Protein AF-A0A7L3I6K7-F1 (afdb_monomer_lite)

Foldseek 3Di:
DDDDDDDDDDPPPDPPPCPDPVVVVVVVVVVVVVVVVVDDPPDDDDQQADAPDPPPDDPVPDDDDDPVNCVVPPPVRVVVNPCVNVVHDVPWADDDPDRDDDDDDDDDDDDPDDDPPDDDD

Secondary structure (DSSP, 8-state):
-----------------TT-HHHHHHHHHHHHHHHHHS---SSSSS----------S-GGGSPPPPHHHHHHS-HHHHHHHHHHHTT--TTPPB-SSS-B--PPPP--PPPTTPPTT----

Organism: NCBI:txid254575

InterPro domains:
  IPR000467 G-patch domain [PS50174] (75-121)
  IPR000467 G-patch domain [SM00443] (73-119)
  IPR026822 Spp2/MOS2, G-patch domain [PF12656] (66-119)
  IPR045166 Pre-mRNA-splicing factor Spp2-like [PTHR15818] (20-119)

Structure (mmCIF, N/CA/C/O backbone):
data_AF-A0A7L3I6K7-F1
#
_entry.id   AF-A0A7L3I6K7-F1
#
loop_
_atom_site.group_PDB
_atom_site.id
_atom_site.type_symbol
_atom_site.label_atom_id
_atom_site.label_alt_id
_atom_site.label_comp_id
_atom_site.label_asym_id
_atom_site.label_entity_id
_atom_site.label_seq_id
_atom_site.pdbx_PDB_ins_code
_atom_site.Cartn_x
_atom_site.Cartn_y
_atom_site.Cartn_z
_atom_site.occupancy
_atom_site.B_iso_or_equiv
_atom_site.auth_seq_id
_atom_site.auth_comp_id
_atom_site.auth_asym_id
_atom_site.auth_atom_id
_atom_site.pdbx_PDB_model_num
ATOM 1 N N . ALA A 1 1 ? -55.276 36.237 34.362 1.00 39.41 1 ALA A N 1
ATOM 2 C CA . ALA A 1 1 ? -55.524 36.645 32.970 1.00 39.41 1 ALA A CA 1
ATOM 3 C C . ALA A 1 1 ? -54.330 36.132 32.180 1.00 39.41 1 ALA A C 1
ATOM 5 O O . ALA A 1 1 ? -53.293 36.775 32.188 1.00 39.41 1 ALA A O 1
ATOM 6 N N . GLU A 1 2 ? -54.277 34.849 31.824 1.00 42.06 2 GLU A N 1
ATOM 7 C CA . GLU A 1 2 ? -55.183 34.179 30.872 1.00 42.06 2 GLU A CA 1
ATOM 8 C C . GLU A 1 2 ? -55.269 34.990 29.578 1.00 42.06 2 GLU A C 1
ATOM 10 O O . GLU A 1 2 ? -55.954 36.006 29.555 1.00 42.06 2 GLU A O 1
ATOM 15 N N . ASP A 1 3 ? -54.490 34.586 28.572 1.00 43.78 3 ASP A N 1
ATOM 16 C CA . ASP A 1 3 ? -55.042 34.256 27.256 1.00 43.78 3 ASP A CA 1
ATOM 17 C C . ASP A 1 3 ? -54.025 33.411 26.465 1.00 43.78 3 ASP A C 1
ATOM 19 O O . ASP A 1 3 ? -52.978 33.880 26.019 1.00 43.78 3 ASP A O 1
ATOM 23 N N . THR A 1 4 ? -54.318 32.120 26.363 1.00 51.06 4 THR A N 1
ATOM 24 C CA . THR A 1 4 ? -53.888 31.272 25.249 1.00 51.06 4 THR A CA 1
ATOM 25 C C . THR A 1 4 ? -55.047 31.214 24.265 1.00 51.06 4 THR A C 1
ATOM 27 O O . THR A 1 4 ? -56.173 31.002 24.719 1.00 51.06 4 THR A O 1
ATOM 30 N N . PRO A 1 5 ? -54.772 31.127 22.957 1.00 51.91 5 PRO A N 1
ATOM 31 C CA . PRO A 1 5 ? -55.570 30.243 22.130 1.00 51.91 5 PRO A CA 1
ATOM 32 C C . PRO A 1 5 ? -54.702 29.191 21.446 1.00 51.91 5 PRO A C 1
ATOM 34 O O . PRO A 1 5 ? -53.818 29.455 20.636 1.00 51.91 5 PRO A O 1
ATOM 37 N N . SER A 1 6 ? -55.028 27.966 21.833 1.00 46.03 6 SER A N 1
ATOM 38 C CA . SER A 1 6 ? -54.766 26.702 21.168 1.00 46.03 6 SER A CA 1
ATOM 39 C C . SER A 1 6 ? -55.143 26.732 19.680 1.00 46.03 6 SER A C 1
ATOM 41 O O . SER A 1 6 ? -56.252 27.136 19.333 1.00 46.03 6 SER A O 1
ATOM 43 N N . THR A 1 7 ? -54.255 26.245 18.814 1.00 42.16 7 TH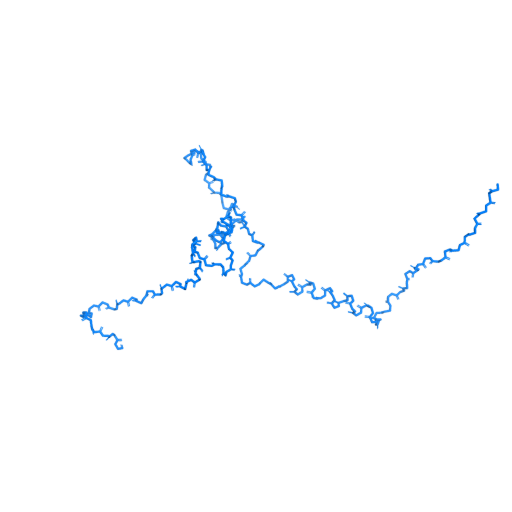R A N 1
ATOM 44 C CA . THR A 1 7 ? -54.594 25.485 17.597 1.00 42.16 7 THR A CA 1
ATOM 45 C C . THR A 1 7 ? -53.307 24.863 17.079 1.00 42.16 7 THR A C 1
ATOM 47 O O . THR A 1 7 ? -52.497 25.481 16.395 1.00 42.16 7 THR A O 1
ATOM 50 N N . ASP A 1 8 ? -53.111 23.622 17.494 1.00 48.00 8 ASP A N 1
ATOM 51 C CA . ASP A 1 8 ? -52.303 22.652 16.774 1.00 48.00 8 ASP A CA 1
ATOM 52 C C . ASP A 1 8 ? -53.038 22.326 15.451 1.00 48.00 8 ASP A C 1
ATOM 54 O O . ASP A 1 8 ? -54.274 22.358 15.404 1.00 48.00 8 ASP A O 1
ATOM 58 N N . PRO A 1 9 ? -52.315 21.993 14.375 1.00 51.12 9 PRO A N 1
ATOM 59 C CA . PRO A 1 9 ? -52.232 20.562 14.160 1.00 51.12 9 PRO A CA 1
ATOM 60 C C . PRO A 1 9 ? -50.810 20.108 13.856 1.00 51.12 9 PRO A C 1
ATOM 62 O O . PRO A 1 9 ? -50.146 20.557 12.921 1.00 51.12 9 PRO A O 1
ATOM 65 N N . ALA A 1 10 ? -50.405 19.131 14.647 1.00 39.12 10 ALA A N 1
ATOM 66 C CA . ALA A 1 10 ? -49.511 18.051 14.353 1.00 39.12 10 ALA A CA 1
ATOM 67 C C . ALA A 1 10 ? -49.492 17.747 12.853 1.00 39.12 10 ALA A C 1
ATOM 69 O O . ALA A 1 10 ? -50.559 17.602 12.241 1.00 39.12 10 ALA A O 1
ATOM 70 N N . PRO A 1 11 ? -48.317 17.495 12.257 1.00 46.03 11 PRO A N 1
ATOM 71 C CA . PRO A 1 11 ? -48.285 16.590 11.133 1.00 46.03 11 PRO A CA 1
ATOM 72 C C . PRO A 1 11 ? -48.606 15.209 11.710 1.00 46.03 11 PRO A C 1
ATOM 74 O O . PRO A 1 11 ? -47.728 14.447 12.113 1.00 46.03 11 PRO A O 1
ATOM 77 N N . ALA A 1 12 ? -49.904 14.927 11.831 1.00 35.84 12 ALA A N 1
ATOM 78 C CA . ALA A 1 12 ? -50.411 13.582 11.968 1.00 35.84 12 ALA A CA 1
ATOM 79 C C . ALA A 1 12 ? -49.698 12.742 10.910 1.00 35.84 12 ALA A C 1
ATOM 81 O O . ALA A 1 12 ? -49.679 13.115 9.735 1.00 35.84 12 ALA A O 1
ATOM 82 N N . GLY A 1 13 ? -49.072 11.652 11.355 1.00 46.19 13 GLY A N 1
ATOM 83 C CA . GLY A 1 13 ? -48.527 10.639 10.473 1.00 46.19 13 GLY A CA 1
ATOM 84 C C . GLY A 1 13 ? -49.618 10.217 9.504 1.00 46.19 13 GLY A C 1
ATOM 85 O O . GLY A 1 13 ? -50.525 9.467 9.864 1.00 46.19 13 GLY A O 1
ATOM 86 N N . ALA A 1 14 ? -49.551 10.749 8.287 1.00 45.66 14 ALA A N 1
ATOM 87 C CA . ALA A 1 14 ? -50.293 10.203 7.179 1.00 45.66 14 ALA A CA 1
ATOM 88 C C . ALA A 1 14 ? -49.808 8.756 7.016 1.00 45.66 14 ALA A C 1
ATOM 90 O O . ALA A 1 14 ? -48.598 8.511 7.127 1.00 45.66 14 ALA A O 1
ATOM 91 N N . PRO A 1 15 ? -50.711 7.783 6.802 1.00 48.44 15 PRO A N 1
ATOM 92 C CA . PRO A 1 15 ? -50.278 6.468 6.371 1.00 48.44 15 PRO A CA 1
ATOM 93 C C . PRO A 1 15 ? -49.443 6.706 5.118 1.00 48.44 15 PRO A C 1
ATOM 95 O O . PRO A 1 15 ? -49.918 7.332 4.175 1.00 48.44 15 PRO A O 1
ATOM 98 N N . ALA A 1 16 ? -48.172 6.312 5.158 1.00 52.25 16 ALA A N 1
ATOM 99 C CA . ALA A 1 16 ? -47.329 6.337 3.983 1.00 52.25 16 ALA A CA 1
ATOM 100 C C . ALA A 1 16 ? -48.032 5.474 2.934 1.00 52.25 16 ALA A C 1
ATOM 102 O O . ALA A 1 16 ? -47.985 4.245 3.009 1.00 52.25 16 ALA A O 1
ATOM 103 N N . ASP A 1 17 ? -48.757 6.116 2.018 1.00 58.28 17 ASP A N 1
ATOM 104 C CA . ASP A 1 17 ? -49.297 5.447 0.855 1.00 58.28 17 ASP A CA 1
ATOM 105 C C . ASP A 1 17 ? -48.093 4.777 0.189 1.00 58.28 17 ASP A C 1
ATOM 107 O O . ASP A 1 17 ? -47.124 5.467 -0.154 1.00 58.28 17 ASP A O 1
ATOM 111 N N . PRO A 1 18 ? -48.093 3.443 0.021 1.00 59.12 18 PRO A N 1
ATOM 112 C CA . PRO A 1 18 ? -46.918 2.683 -0.412 1.00 59.12 18 PRO A CA 1
ATOM 113 C C . PRO A 1 18 ? -46.484 3.003 -1.855 1.00 59.12 18 PRO A C 1
ATOM 115 O O . PRO A 1 18 ? -45.607 2.339 -2.399 1.00 59.12 18 PRO A O 1
ATOM 118 N N . CYS A 1 19 ? -47.105 4.010 -2.475 1.00 57.34 19 CYS A N 1
ATOM 119 C CA . CYS A 1 19 ? -46.890 4.467 -3.836 1.00 57.34 19 CYS A CA 1
ATOM 120 C C . CYS A 1 19 ? -46.679 5.998 -3.943 1.00 57.34 19 CYS A C 1
ATOM 122 O O . CYS A 1 19 ? -46.752 6.530 -5.050 1.00 57.34 19 CYS A O 1
ATOM 124 N N . SER A 1 20 ? -46.456 6.723 -2.833 1.00 81.19 20 SER A N 1
ATOM 125 C CA . SER A 1 20 ? -46.172 8.170 -2.882 1.00 81.19 20 SER A CA 1
ATOM 126 C C . SER A 1 20 ? -44.763 8.453 -3.408 1.00 81.19 20 SER A C 1
ATOM 128 O O . SER A 1 20 ? -43.821 7.712 -3.118 1.00 81.19 20 SER A O 1
ATOM 130 N N . VAL A 1 21 ? -44.604 9.550 -4.153 1.00 85.25 21 VAL A N 1
ATOM 131 C CA . VAL A 1 21 ? -43.323 9.960 -4.763 1.00 85.25 21 VAL A CA 1
ATOM 132 C C . VAL A 1 21 ? -42.233 10.116 -3.699 1.00 85.25 21 VAL A C 1
ATOM 134 O O . VAL A 1 21 ? -41.094 9.712 -3.901 1.00 85.25 21 VAL A O 1
ATOM 137 N N . GLU A 1 22 ? -42.589 10.614 -2.522 1.00 84.62 22 GLU A N 1
ATOM 138 C CA . GLU A 1 22 ? -41.692 10.785 -1.382 1.00 84.62 22 GLU A CA 1
ATOM 139 C C . GLU A 1 22 ? -41.212 9.434 -0.834 1.00 84.62 22 GLU A C 1
ATOM 141 O O . GLU A 1 22 ? -40.036 9.282 -0.512 1.00 84.62 22 GLU A O 1
ATOM 146 N N . ALA A 1 23 ? -42.086 8.423 -0.786 1.00 86.19 23 ALA A N 1
ATOM 147 C CA . ALA A 1 23 ? -41.718 7.071 -0.364 1.00 86.19 23 ALA A CA 1
ATOM 148 C C . ALA A 1 23 ? -40.771 6.398 -1.371 1.00 86.19 23 ALA A C 1
ATOM 150 O O . ALA A 1 23 ? -39.897 5.626 -0.971 1.00 86.19 23 ALA A O 1
ATOM 151 N N . GLN A 1 24 ? -40.912 6.718 -2.661 1.00 87.44 24 GLN A N 1
ATOM 152 C CA . GLN A 1 24 ? -39.988 6.288 -3.710 1.00 87.44 24 GLN A CA 1
ATOM 153 C C . GLN A 1 24 ? -38.606 6.934 -3.529 1.00 87.44 24 GLN A C 1
ATOM 155 O O . GLN A 1 24 ? -37.599 6.231 -3.572 1.00 87.44 24 GLN A O 1
ATOM 160 N N . VAL A 1 25 ? -38.552 8.245 -3.258 1.00 90.62 25 VAL A N 1
ATOM 161 C CA . VAL A 1 25 ? -37.295 8.978 -3.011 1.00 90.62 25 VAL A CA 1
ATOM 162 C C . VAL A 1 25 ? -36.566 8.422 -1.789 1.00 90.62 25 VAL A C 1
ATOM 164 O O . VAL A 1 25 ? -35.365 8.179 -1.843 1.00 90.62 25 VAL A O 1
ATOM 167 N N . VAL A 1 26 ? -37.285 8.164 -0.692 1.00 93.06 26 VAL A N 1
ATOM 168 C CA . VAL A 1 26 ? -36.695 7.604 0.536 1.00 93.06 26 VAL A CA 1
ATOM 169 C C . VAL A 1 26 ? -36.113 6.208 0.296 1.00 93.06 26 VAL A C 1
ATOM 171 O O . VAL A 1 26 ? -35.033 5.896 0.800 1.00 93.06 26 VAL A O 1
ATOM 174 N N . GLN A 1 27 ? -36.802 5.367 -0.478 1.00 90.12 27 GLN A N 1
ATOM 175 C CA . GLN A 1 27 ? -36.305 4.036 -0.829 1.00 90.12 27 GLN A CA 1
ATOM 176 C C . GLN A 1 27 ? -35.071 4.092 -1.730 1.00 90.12 27 GLN A C 1
ATOM 178 O O . GLN A 1 27 ? -34.140 3.316 -1.512 1.00 90.12 27 GLN A O 1
ATOM 183 N N . GLU A 1 28 ? -35.041 5.003 -2.703 1.00 92.19 28 GLU A N 1
ATOM 184 C CA . GLU A 1 28 ? -33.894 5.172 -3.597 1.00 92.19 28 GLU A CA 1
ATOM 185 C C . GLU A 1 28 ? -32.658 5.647 -2.827 1.00 92.19 28 GLU A C 1
ATOM 187 O O . GLU A 1 28 ? -31.610 5.012 -2.909 1.00 92.19 28 GLU A O 1
ATOM 192 N N . LEU A 1 29 ? -32.812 6.649 -1.953 1.00 92.38 29 LEU A N 1
ATOM 193 C CA . LEU A 1 29 ? -31.725 7.142 -1.101 1.00 92.38 29 LEU A CA 1
ATOM 194 C C . LEU A 1 29 ? -31.161 6.040 -0.183 1.00 92.38 29 LEU A C 1
ATOM 196 O O . LEU A 1 29 ? -29.952 5.939 0.023 1.00 92.38 29 LEU A O 1
ATOM 200 N N . LEU A 1 30 ? -32.033 5.190 0.376 1.00 93.88 30 LEU A N 1
ATOM 201 C CA . LEU A 1 30 ? -31.623 4.061 1.219 1.00 93.88 30 LEU A CA 1
ATOM 202 C C . LEU A 1 30 ? -30.900 2.976 0.407 1.00 93.88 30 LEU A C 1
ATOM 204 O O . LEU A 1 30 ? -29.967 2.342 0.906 1.00 93.88 30 LEU A O 1
ATOM 208 N N . GLN A 1 31 ? -31.329 2.754 -0.834 1.00 90.12 31 GLN A N 1
ATOM 209 C CA . GLN A 1 31 ? -30.691 1.822 -1.755 1.00 90.12 31 GLN A CA 1
ATOM 210 C C . GLN A 1 31 ? -29.316 2.337 -2.205 1.00 90.12 31 GLN A C 1
ATOM 212 O O . GLN A 1 31 ? -28.357 1.569 -2.166 1.00 90.12 31 GLN A O 1
ATOM 217 N N . GLU A 1 32 ? -29.183 3.623 -2.530 1.00 88.50 32 GLU A N 1
ATOM 218 C CA . GLU A 1 32 ? -27.910 4.270 -2.875 1.00 88.50 32 GLU A CA 1
ATOM 219 C C . GLU A 1 32 ? -26.921 4.249 -1.697 1.00 88.50 32 GLU A C 1
ATOM 221 O O . GLU A 1 32 ? -25.737 3.948 -1.872 1.00 88.50 32 GLU A O 1
ATOM 226 N N . ALA A 1 33 ? -27.403 4.477 -0.469 1.00 88.62 33 ALA A N 1
ATOM 227 C CA . ALA A 1 33 ? -26.587 4.379 0.739 1.00 88.62 33 ALA A CA 1
ATOM 228 C C . ALA A 1 33 ? -26.057 2.953 0.971 1.00 88.62 33 ALA A C 1
ATOM 230 O O . ALA A 1 33 ? -24.886 2.782 1.316 1.00 88.62 33 ALA A O 1
ATOM 231 N N . ARG A 1 34 ? -26.890 1.923 0.743 1.00 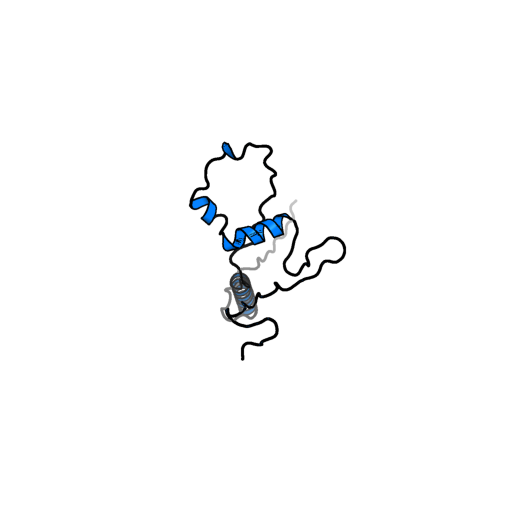83.56 34 ARG A N 1
ATOM 232 C CA . ARG A 1 34 ? -26.455 0.516 0.790 1.00 83.56 34 ARG A CA 1
ATOM 233 C C . ARG A 1 34 ? -25.423 0.218 -0.292 1.00 83.56 34 ARG A C 1
ATOM 235 O O . ARG A 1 34 ? -24.358 -0.285 0.035 1.00 83.56 34 ARG A O 1
ATOM 242 N N . GLN A 1 35 ? -25.668 0.622 -1.535 1.00 82.94 35 GLN A N 1
ATOM 243 C CA . GLN A 1 35 ? -24.721 0.412 -2.636 1.00 82.94 35 GLN A CA 1
ATOM 244 C C . GLN A 1 35 ? -23.381 1.123 -2.406 1.00 82.94 35 GLN A C 1
ATOM 246 O O . GLN A 1 35 ? -22.331 0.567 -2.723 1.00 82.94 35 GLN A O 1
ATOM 251 N N . SER A 1 36 ? -23.394 2.316 -1.806 1.00 72.06 36 SER A N 1
ATOM 252 C CA . SER A 1 36 ? -22.178 3.037 -1.403 1.00 72.06 36 SER A CA 1
ATOM 253 C C . SER A 1 36 ? -21.430 2.340 -0.262 1.00 72.06 36 SER A C 1
ATOM 255 O O . SER A 1 36 ? -20.204 2.399 -0.203 1.00 72.06 36 SER A O 1
ATOM 257 N N . GLN A 1 37 ? -22.143 1.646 0.629 1.00 65.12 37 GLN A N 1
ATOM 258 C CA . GLN A 1 37 ? -21.549 0.808 1.676 1.00 65.12 37 GLN A CA 1
ATOM 259 C C . GLN A 1 37 ? -20.969 -0.504 1.108 1.00 65.12 37 GLN A C 1
ATOM 261 O O . GLN A 1 37 ? -19.996 -1.036 1.640 1.00 65.12 37 GLN A O 1
ATOM 266 N N . GLU A 1 38 ? -21.548 -1.006 0.016 1.00 58.91 38 GLU A N 1
ATOM 267 C CA . GLU A 1 38 ? -21.218 -2.273 -0.651 1.00 58.91 38 GLU A CA 1
ATOM 268 C C . GLU A 1 38 ? -20.155 -2.144 -1.750 1.00 58.91 38 GLU A C 1
ATOM 270 O O . GLU A 1 38 ? -19.823 -3.140 -2.392 1.00 58.91 38 GLU A O 1
ATOM 275 N N . GLN A 1 39 ? -19.595 -0.951 -1.968 1.00 41.12 39 GLN A N 1
ATOM 276 C CA . GLN A 1 39 ? -18.561 -0.715 -2.973 1.00 41.12 39 GLN A CA 1
ATOM 277 C C . GLN A 1 39 ? -17.169 -0.588 -2.325 1.00 41.12 39 GLN A C 1
ATOM 279 O O . GLN A 1 39 ? -16.632 0.515 -2.209 1.00 41.12 39 GLN A O 1
ATOM 284 N N . PRO A 1 40 ? -16.518 -1.696 -1.912 1.00 46.12 40 PRO A N 1
ATOM 285 C CA . PRO A 1 40 ? -15.103 -1.670 -1.614 1.00 46.12 40 PRO A CA 1
ATOM 286 C C . PRO A 1 40 ? -14.370 -1.673 -2.954 1.00 46.12 40 PRO A C 1
ATOM 288 O O . PRO A 1 40 ? -14.174 -2.712 -3.588 1.00 46.12 40 PRO A O 1
ATOM 291 N N . GLN A 1 41 ? -13.954 -0.496 -3.409 1.00 43.56 41 GLN A N 1
ATOM 292 C CA . GLN A 1 41 ? -12.883 -0.440 -4.391 1.00 43.56 41 GLN A CA 1
ATOM 293 C C . GLN A 1 41 ? -11.652 -1.121 -3.777 1.00 43.56 41 GLN A C 1
ATOM 295 O O . GLN A 1 41 ? -11.087 -0.619 -2.815 1.00 43.56 41 GLN A O 1
ATOM 300 N N . GLY A 1 42 ? -11.311 -2.304 -4.298 1.00 46.59 42 GLY A N 1
ATOM 301 C CA . GLY A 1 42 ? -10.058 -3.042 -4.109 1.00 46.59 42 GLY A CA 1
ATOM 302 C C . GLY A 1 42 ? -9.301 -2.823 -2.793 1.00 46.59 42 GLY A C 1
ATOM 303 O O . GLY A 1 42 ? -8.415 -1.978 -2.728 1.00 46.59 42 GLY A O 1
ATOM 304 N N . GLY A 1 43 ? -9.562 -3.674 -1.797 1.00 43.91 43 GLY A N 1
ATOM 305 C CA . GLY A 1 43 ? -8.762 -3.757 -0.569 1.00 43.91 43 GLY A CA 1
ATOM 306 C C . GLY A 1 43 ? -9.595 -3.533 0.687 1.00 43.91 43 GLY A C 1
ATOM 307 O O . GLY A 1 43 ? -9.825 -2.410 1.104 1.00 43.91 43 GLY A O 1
ATOM 308 N N . SER A 1 44 ? -10.047 -4.648 1.257 1.00 51.44 44 SER A N 1
ATOM 309 C CA . SER A 1 44 ? -10.779 -4.806 2.517 1.00 51.44 44 SER A CA 1
ATOM 310 C C . SER A 1 44 ? -10.444 -3.793 3.628 1.00 51.44 44 SER A C 1
ATOM 312 O O . SER A 1 44 ? -9.334 -3.798 4.155 1.00 51.44 44 SER A O 1
ATOM 314 N N . GLY A 1 45 ? -11.473 -3.071 4.083 1.00 55.38 45 GLY A N 1
ATOM 315 C CA . GLY A 1 45 ? -11.525 -2.395 5.383 1.00 55.38 45 GLY A CA 1
ATOM 316 C C . GLY A 1 45 ? -11.307 -0.875 5.347 1.00 55.38 45 GLY A C 1
ATOM 317 O O . GLY A 1 45 ? -10.702 -0.355 4.412 1.00 55.38 45 GLY A O 1
ATOM 318 N N . PRO A 1 46 ? -11.808 -0.134 6.357 1.00 60.62 46 PRO A N 1
ATOM 319 C CA . PRO A 1 46 ? -11.440 1.269 6.546 1.00 60.62 46 PRO A CA 1
ATOM 320 C C . PRO A 1 46 ? -9.909 1.400 6.630 1.00 60.62 46 PRO A C 1
ATOM 322 O O . PRO A 1 46 ? -9.259 0.468 7.106 1.00 60.62 46 PRO A O 1
ATOM 325 N N . PRO A 1 47 ? -9.316 2.526 6.189 1.00 64.25 47 PRO A N 1
ATOM 326 C CA . PRO A 1 47 ? -7.867 2.682 6.142 1.00 64.25 47 PRO A CA 1
ATOM 327 C C . PRO A 1 47 ? -7.269 2.563 7.549 1.00 64.25 47 PRO A C 1
ATOM 329 O O . PRO A 1 47 ? -7.324 3.497 8.351 1.00 64.25 47 PRO A O 1
ATOM 332 N N . ILE A 1 48 ? -6.708 1.393 7.858 1.00 73.38 48 ILE A N 1
ATOM 333 C CA . ILE A 1 48 ? -6.028 1.133 9.126 1.00 73.38 48 ILE A CA 1
ATOM 334 C C . ILE A 1 48 ? -4.763 1.986 9.117 1.00 73.38 48 ILE A C 1
ATOM 336 O O . ILE A 1 48 ? -3.887 1.776 8.291 1.00 73.38 48 ILE A O 1
ATOM 340 N N . SER A 1 49 ? -4.659 2.968 10.003 1.00 76.19 49 SER A N 1
ATOM 341 C CA . SER A 1 49 ? -3.456 3.796 10.123 1.00 76.19 49 SER A CA 1
ATOM 342 C C . SER A 1 49 ? -2.688 3.350 11.359 1.00 76.19 49 SER A C 1
ATOM 344 O O . SER A 1 49 ? -3.174 3.542 12.474 1.00 76.19 49 SER A O 1
ATOM 346 N N . LEU A 1 50 ? -1.514 2.734 11.181 1.00 79.31 50 LEU A N 1
ATOM 347 C CA . LEU A 1 50 ? -0.673 2.375 12.324 1.00 79.31 50 LEU A CA 1
ATOM 348 C C . LEU A 1 50 ? 0.159 3.593 12.750 1.00 79.31 50 LEU A C 1
ATOM 350 O O . LEU A 1 50 ? 0.895 4.141 11.926 1.00 79.31 50 LEU A O 1
ATOM 354 N N . PRO A 1 51 ? 0.075 4.029 14.020 1.00 71.50 51 PRO A N 1
ATOM 355 C CA . PRO A 1 51 ? 0.931 5.093 14.521 1.00 71.50 51 PRO A CA 1
ATOM 356 C C . PRO A 1 51 ? 2.386 4.613 14.569 1.00 71.50 51 PRO A C 1
ATOM 358 O O . PRO A 1 51 ? 2.675 3.546 15.111 1.00 71.50 51 PRO A O 1
ATOM 361 N N . LEU A 1 52 ? 3.311 5.421 14.042 1.00 70.12 52 LEU A N 1
ATOM 362 C CA . LEU A 1 52 ? 4.747 5.159 14.136 1.00 70.12 52 LEU A CA 1
ATOM 363 C C . LEU A 1 52 ? 5.227 5.485 15.557 1.00 70.12 52 LEU A C 1
ATOM 365 O O . LEU A 1 52 ? 5.771 6.554 15.825 1.00 70.12 52 LEU A O 1
ATOM 369 N N . GLN A 1 53 ? 4.966 4.581 16.495 1.00 69.81 53 GLN A N 1
ATOM 370 C CA . GLN A 1 53 ? 5.582 4.643 17.813 1.00 69.81 53 GLN A CA 1
ATOM 371 C C . GLN A 1 53 ? 7.021 4.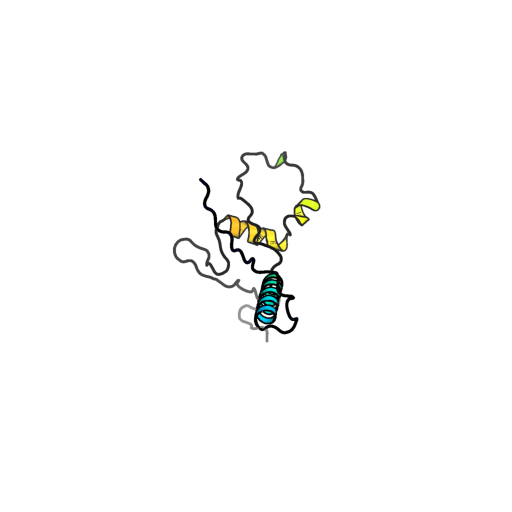158 17.648 1.00 69.81 53 GLN A C 1
ATOM 373 O O . GLN A 1 53 ? 7.236 2.981 17.376 1.00 69.81 53 GLN A O 1
ATOM 378 N N . LEU A 1 54 ? 8.004 5.056 17.754 1.00 62.81 54 LEU A N 1
ATOM 379 C CA . LEU A 1 54 ? 9.392 4.637 17.945 1.00 62.81 54 LEU A CA 1
ATOM 380 C C . LEU A 1 54 ? 9.473 4.023 19.347 1.00 62.81 54 LEU A C 1
ATOM 382 O O . LEU A 1 54 ? 9.252 4.750 20.320 1.00 62.81 54 LEU A O 1
ATOM 386 N N . PRO A 1 55 ? 9.742 2.716 19.492 1.00 60.47 55 PRO A N 1
ATOM 387 C CA . PRO A 1 55 ? 9.934 2.166 20.813 1.00 60.47 55 PRO A CA 1
ATOM 388 C C . PRO A 1 55 ? 11.307 2.624 21.320 1.00 60.47 55 PRO A C 1
ATOM 390 O O . PRO A 1 55 ? 12.338 2.155 20.854 1.00 60.47 55 PRO A O 1
ATOM 393 N N . ASP A 1 56 ? 11.318 3.490 22.334 1.00 66.31 56 ASP A N 1
ATOM 394 C CA . ASP A 1 56 ? 12.449 3.628 23.276 1.00 66.31 56 ASP A CA 1
ATOM 395 C C . ASP A 1 56 ? 12.604 2.365 24.160 1.00 66.31 56 ASP A C 1
ATOM 397 O O . ASP A 1 56 ? 13.449 2.294 25.050 1.00 66.31 56 ASP A O 1
ATOM 401 N N . LYS A 1 57 ? 11.744 1.360 23.948 1.00 61.47 57 LYS A N 1
ATOM 402 C CA . LYS A 1 57 ? 11.622 0.145 24.749 1.00 61.47 57 LYS A CA 1
ATOM 403 C C . LYS A 1 57 ? 12.314 -1.023 24.048 1.00 61.47 57 LYS A C 1
ATOM 405 O O . LYS A 1 57 ? 12.097 -1.261 22.862 1.00 61.47 57 LYS A O 1
ATOM 410 N N . ASP A 1 58 ? 13.107 -1.766 24.814 1.00 66.81 58 ASP A N 1
ATOM 411 C CA . ASP A 1 58 ? 13.812 -2.972 24.382 1.00 66.81 58 ASP A CA 1
ATOM 412 C C . ASP A 1 58 ? 12.846 -3.991 23.748 1.00 66.81 58 ASP A C 1
ATOM 414 O O . ASP A 1 58 ? 12.063 -4.644 24.442 1.00 66.81 58 ASP A O 1
ATOM 418 N N . VAL A 1 59 ? 12.921 -4.152 22.421 1.00 68.94 59 VAL A N 1
ATOM 419 C CA . VAL A 1 59 ? 12.111 -5.111 21.639 1.00 68.94 59 VAL A CA 1
ATOM 420 C C . VAL A 1 59 ? 12.266 -6.543 22.163 1.00 68.94 59 VAL A C 1
ATOM 422 O O . VAL A 1 59 ? 11.353 -7.353 22.037 1.00 68.94 59 VAL A O 1
ATOM 425 N N . ALA A 1 60 ? 13.393 -6.853 22.808 1.00 71.19 60 ALA A N 1
ATOM 426 C CA . ALA A 1 60 ? 13.667 -8.164 23.386 1.00 71.19 60 ALA A CA 1
ATOM 427 C C . ALA A 1 60 ? 12.762 -8.534 24.579 1.00 71.19 60 ALA A C 1
ATOM 429 O O . ALA A 1 60 ? 12.674 -9.712 24.918 1.00 71.19 60 ALA A O 1
ATOM 430 N N . THR A 1 61 ? 12.108 -7.558 25.222 1.00 74.19 61 THR A N 1
ATOM 431 C CA . THR A 1 61 ? 11.231 -7.798 26.388 1.00 74.19 61 THR A CA 1
ATOM 432 C C . THR A 1 61 ? 9.748 -7.856 26.004 1.00 74.19 61 THR A C 1
ATOM 434 O O . THR A 1 61 ? 8.908 -8.222 26.826 1.00 74.19 61 THR A O 1
ATOM 437 N N . GLU A 1 62 ? 9.399 -7.498 24.767 1.00 74.75 62 GLU A N 1
ATOM 438 C CA . GLU A 1 62 ? 8.003 -7.448 24.335 1.00 74.75 62 GLU A CA 1
ATOM 439 C C . GLU A 1 62 ? 7.438 -8.869 24.106 1.00 74.75 62 GLU A C 1
ATOM 441 O O . GLU A 1 62 ? 8.146 -9.760 23.621 1.00 74.75 62 GLU A O 1
ATOM 446 N N . PRO A 1 63 ? 6.159 -9.109 24.453 1.00 80.25 63 PRO A N 1
ATOM 447 C CA . PRO A 1 63 ? 5.485 -10.368 24.160 1.00 80.25 63 PRO A CA 1
ATOM 448 C C . PRO A 1 63 ? 5.484 -10.663 22.657 1.00 80.25 63 PRO A C 1
ATOM 450 O O . PRO A 1 63 ? 5.304 -9.761 21.839 1.00 80.25 63 PRO A O 1
ATOM 453 N N . LEU A 1 64 ? 5.639 -11.939 22.287 1.00 82.62 64 LEU A N 1
ATOM 454 C CA . LEU A 1 64 ? 5.485 -12.335 20.890 1.00 82.62 64 LEU A CA 1
ATOM 455 C C . LEU A 1 64 ? 4.046 -12.057 20.415 1.00 82.62 64 LEU A C 1
ATOM 457 O O . LEU A 1 64 ? 3.108 -12.293 21.182 1.00 82.62 64 LEU A O 1
ATOM 461 N N . PRO A 1 65 ? 3.864 -11.633 19.151 1.00 84.00 65 PRO A N 1
ATOM 462 C CA . PRO A 1 65 ? 2.542 -11.443 18.569 1.00 84.00 65 PRO A CA 1
ATOM 463 C C . PRO A 1 65 ? 1.702 -12.720 18.636 1.00 84.00 65 PRO A C 1
ATOM 465 O O . PRO A 1 65 ? 2.179 -13.818 18.329 1.00 84.00 65 PRO A O 1
ATOM 468 N N . THR A 1 66 ? 0.438 -12.569 19.009 1.00 89.31 66 THR A N 1
ATOM 469 C CA . THR A 1 66 ? -0.561 -13.637 19.024 1.00 89.31 66 THR A CA 1
ATOM 470 C C . THR A 1 66 ? -1.281 -13.732 17.673 1.00 89.31 66 THR A C 1
ATOM 472 O O . THR A 1 66 ? -1.294 -12.769 16.906 1.00 89.31 66 THR A O 1
ATOM 475 N N . PRO A 1 67 ? -1.915 -14.872 17.343 1.00 86.12 67 PRO A N 1
ATOM 476 C CA . PRO A 1 67 ? -2.722 -15.003 16.127 1.00 86.12 67 PRO A CA 1
ATOM 477 C C . PRO A 1 67 ? -3.808 -13.924 15.995 1.00 86.12 67 PRO A C 1
ATOM 479 O O . PRO A 1 67 ? -4.067 -13.446 14.895 1.00 86.12 67 PRO A O 1
ATOM 482 N N . GLN A 1 68 ? -4.393 -13.505 17.117 1.00 86.69 68 GLN A N 1
ATOM 483 C CA . GLN A 1 68 ? -5.425 -12.473 17.190 1.00 86.69 68 GLN A CA 1
ATOM 484 C C . GLN A 1 68 ? -4.900 -11.089 16.778 1.00 86.69 68 GLN A C 1
ATOM 486 O O . GLN A 1 68 ? -5.638 -10.304 16.186 1.00 86.69 68 GLN A O 1
ATOM 491 N N . ASP A 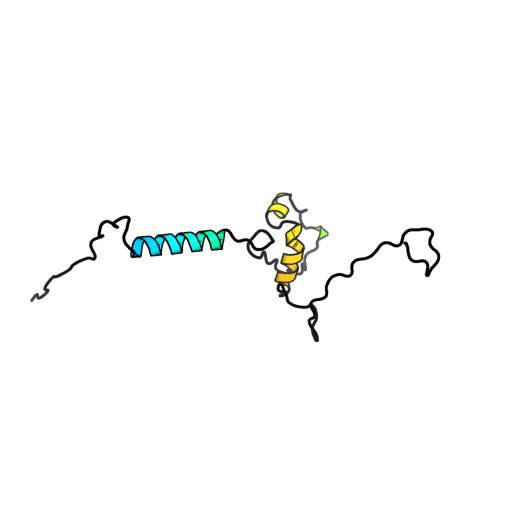1 69 ? -3.618 -10.798 17.007 1.00 85.81 69 ASP A N 1
ATOM 492 C CA . ASP A 1 69 ? -3.015 -9.522 16.600 1.00 85.81 69 ASP A CA 1
ATOM 493 C C . ASP A 1 69 ? -2.960 -9.382 15.068 1.00 85.81 69 ASP A C 1
ATOM 495 O O . ASP A 1 69 ? -3.107 -8.287 14.521 1.00 85.81 69 ASP A O 1
ATOM 499 N N . TYR A 1 70 ? -2.836 -10.506 14.355 1.00 86.56 70 TYR A N 1
ATOM 500 C CA . TYR A 1 70 ? -2.902 -10.548 12.893 1.00 86.56 70 TYR A CA 1
ATOM 501 C C . TYR A 1 70 ? -4.333 -10.461 12.345 1.00 86.56 70 TYR A C 1
ATOM 503 O O . TYR A 1 70 ? -4.511 -10.110 11.177 1.00 86.56 70 TYR A O 1
ATOM 511 N N . GLU A 1 71 ? -5.352 -10.756 13.159 1.00 86.00 71 GLU A N 1
ATOM 512 C CA . GLU A 1 71 ? -6.754 -10.514 12.789 1.00 86.00 71 GLU A CA 1
ATOM 513 C C . GLU A 1 71 ? -7.068 -9.015 12.809 1.00 86.00 71 GLU A C 1
ATOM 515 O O . GLU A 1 71 ? -7.759 -8.514 11.922 1.00 86.00 71 GLU A O 1
ATOM 520 N N . ALA A 1 72 ? -6.511 -8.286 13.781 1.00 84.69 72 ALA A N 1
ATOM 521 C CA . ALA A 1 72 ? -6.658 -6.837 13.874 1.00 84.69 72 ALA A CA 1
ATOM 522 C C . ALA A 1 72 ? -5.943 -6.102 12.727 1.00 84.69 72 ALA A C 1
ATOM 524 O O . ALA A 1 72 ? -6.480 -5.130 12.191 1.00 84.69 72 ALA A O 1
ATOM 525 N N . VAL A 1 73 ? -4.750 -6.563 12.326 1.00 85.38 73 VAL A N 1
ATOM 526 C CA . VAL A 1 73 ? -4.011 -6.007 11.182 1.00 85.38 73 VAL A CA 1
ATOM 527 C C . VAL A 1 73 ? -3.584 -7.122 10.222 1.00 85.38 73 VAL A C 1
ATOM 529 O O . VAL A 1 73 ? -2.517 -7.721 10.394 1.00 85.38 73 VAL A O 1
ATOM 532 N N . PRO A 1 74 ? -4.371 -7.369 9.157 1.00 86.69 74 PRO A N 1
ATOM 533 C CA . PRO A 1 74 ? -4.028 -8.370 8.159 1.00 86.69 74 PRO A CA 1
ATOM 534 C C . PRO A 1 74 ? -2.683 -8.072 7.489 1.00 86.69 74 PRO A C 1
ATOM 536 O O . PRO A 1 74 ? -2.399 -6.936 7.100 1.00 86.69 74 PRO A O 1
ATOM 539 N N . VAL A 1 75 ? -1.882 -9.114 7.249 1.00 85.44 75 VAL A N 1
ATOM 540 C CA . VAL A 1 75 ? -0.525 -8.993 6.674 1.00 85.44 75 VAL A CA 1
ATOM 541 C C . VAL A 1 75 ? -0.523 -8.261 5.325 1.00 85.44 75 VAL A C 1
ATOM 543 O O . VAL A 1 75 ? 0.356 -7.442 5.065 1.00 85.44 75 VAL A O 1
ATOM 546 N N . GLY A 1 76 ? -1.536 -8.494 4.484 1.00 86.12 76 GLY A N 1
ATOM 547 C CA . GLY A 1 76 ? -1.665 -7.817 3.188 1.00 86.12 76 GLY A CA 1
ATOM 548 C C . GLY A 1 76 ? -1.926 -6.307 3.287 1.00 86.12 76 GLY A C 1
ATOM 549 O O . GLY A 1 76 ? -1.647 -5.583 2.337 1.00 86.12 76 GLY A O 1
ATOM 550 N N . GLN A 1 77 ? -2.436 -5.829 4.426 1.00 86.69 77 GLN A N 1
ATOM 551 C CA . GLN A 1 77 ? -2.749 -4.417 4.673 1.00 86.69 77 GLN A CA 1
ATOM 552 C C . GLN A 1 77 ? -1.698 -3.723 5.544 1.00 86.69 77 GLN A C 1
ATOM 554 O O . GLN A 1 77 ? -1.566 -2.506 5.476 1.00 86.69 77 GLN A O 1
ATOM 559 N N . PHE A 1 78 ? -0.905 -4.475 6.313 1.00 86.81 78 PHE A N 1
ATOM 560 C CA . PHE A 1 78 ? 0.104 -3.934 7.228 1.00 86.81 78 PHE A CA 1
ATOM 561 C C . PHE A 1 78 ? 1.069 -2.945 6.550 1.00 86.81 78 PHE A C 1
ATOM 563 O O . PHE A 1 78 ? 1.315 -1.854 7.062 1.00 86.81 78 PHE A O 1
ATOM 570 N N . GLY A 1 79 ? 1.572 -3.285 5.360 1.00 86.81 79 GLY A N 1
ATOM 571 C CA . GLY A 1 79 ? 2.465 -2.402 4.604 1.00 86.81 79 GLY A CA 1
ATOM 572 C C . GLY A 1 79 ? 1.803 -1.081 4.198 1.00 86.81 79 GLY A C 1
ATOM 573 O O . GLY A 1 79 ? 2.387 -0.014 4.384 1.00 86.81 79 GLY A O 1
ATOM 574 N N . LEU A 1 80 ? 0.567 -1.142 3.691 1.00 87.38 80 LEU A N 1
ATOM 575 C CA . LEU A 1 80 ? -0.211 0.043 3.306 1.00 87.38 80 LEU A CA 1
ATOM 576 C C . LEU A 1 80 ? -0.540 0.911 4.521 1.00 87.38 80 LEU A C 1
ATOM 578 O O . LEU A 1 80 ? -0.415 2.132 4.463 1.00 87.38 80 LEU A O 1
ATOM 582 N N . ALA A 1 81 ? -0.877 0.273 5.635 1.00 88.31 81 ALA A N 1
ATOM 583 C CA . ALA A 1 81 ? -1.200 0.926 6.887 1.00 88.31 81 ALA A CA 1
ATOM 584 C C . ALA A 1 81 ? -0.022 1.719 7.477 1.00 88.31 81 ALA A C 1
ATOM 586 O O . ALA A 1 81 ? -0.214 2.819 8.001 1.00 88.31 81 ALA A O 1
ATOM 587 N N . MET A 1 82 ? 1.207 1.210 7.338 1.00 87.19 82 MET A N 1
ATOM 588 C CA . MET A 1 82 ? 2.420 1.961 7.685 1.00 87.19 82 MET A CA 1
ATOM 589 C C . MET A 1 82 ? 2.634 3.163 6.762 1.00 87.19 82 MET A C 1
ATOM 591 O O . MET A 1 82 ? 2.942 4.254 7.236 1.00 87.19 82 MET A O 1
ATOM 595 N N . LEU A 1 83 ? 2.440 2.993 5.450 1.00 86.69 83 LEU A N 1
ATOM 596 C CA . LEU A 1 83 ? 2.566 4.097 4.493 1.00 86.69 83 LEU A CA 1
ATOM 597 C C . LEU A 1 83 ? 1.558 5.213 4.799 1.00 86.69 83 LEU A C 1
ATOM 599 O O . LEU A 1 83 ? 1.929 6.388 4.820 1.00 86.69 83 LEU A O 1
ATOM 603 N N . TRP A 1 84 ? 0.311 4.856 5.109 1.00 87.06 84 TRP A N 1
ATOM 604 C CA . TRP A 1 84 ? -0.706 5.809 5.553 1.00 87.06 84 TRP A CA 1
ATOM 605 C C . TRP A 1 84 ? -0.323 6.495 6.868 1.00 87.06 84 TRP A C 1
ATOM 607 O O . TRP A 1 84 ? -0.466 7.713 6.973 1.00 87.06 84 TRP A O 1
ATOM 617 N N . GLY A 1 85 ? 0.246 5.759 7.829 1.00 85.69 85 GLY A N 1
ATOM 618 C CA . GLY A 1 85 ? 0.786 6.321 9.074 1.00 85.69 85 GLY A CA 1
ATOM 619 C C . GLY A 1 85 ? 1.909 7.343 8.853 1.00 85.69 85 GLY A C 1
ATOM 620 O O . GLY A 1 85 ? 2.024 8.310 9.603 1.00 85.69 85 GLY A O 1
ATOM 621 N N . MET A 1 86 ? 2.692 7.190 7.780 1.00 84.69 86 MET A N 1
ATOM 622 C CA . MET A 1 86 ? 3.732 8.141 7.355 1.00 84.69 86 MET A CA 1
ATOM 623 C C . MET A 1 86 ? 3.195 9.296 6.489 1.00 84.69 86 MET A C 1
ATOM 625 O O . MET A 1 86 ? 3.970 10.127 6.015 1.00 84.69 86 MET A O 1
ATOM 629 N N . GLY A 1 87 ? 1.879 9.363 6.270 1.00 84.69 87 GLY A N 1
ATOM 630 C CA . GLY A 1 87 ? 1.227 10.416 5.493 1.00 84.69 87 GLY A CA 1
ATOM 631 C C . GLY A 1 87 ? 1.261 10.211 3.977 1.00 84.69 87 GLY A C 1
ATOM 632 O O . GLY A 1 87 ? 0.898 11.128 3.240 1.00 84.69 87 GLY A O 1
ATOM 633 N N . TRP A 1 88 ? 1.670 9.037 3.490 1.00 86.94 88 TRP A N 1
ATOM 634 C CA . TRP A 1 88 ? 1.540 8.683 2.077 1.00 86.94 88 TRP A CA 1
ATOM 635 C C . TRP A 1 88 ? 0.075 8.380 1.744 1.00 86.94 88 TRP A C 1
ATOM 637 O O . TRP A 1 88 ? -0.636 7.789 2.550 1.00 86.94 88 TRP A O 1
ATOM 647 N N . ARG A 1 89 ? -0.397 8.772 0.558 1.00 84.31 89 ARG A N 1
ATOM 648 C CA . ARG A 1 89 ? -1.761 8.489 0.076 1.00 84.31 89 ARG A CA 1
ATOM 649 C C . ARG A 1 89 ? -1.727 7.773 -1.268 1.00 84.31 89 ARG A C 1
ATOM 651 O O . ARG A 1 89 ? -0.790 7.940 -2.047 1.00 84.31 89 ARG A O 1
ATOM 658 N N . GLN A 1 90 ? -2.776 7.007 -1.565 1.00 82.19 90 GLN A N 1
ATOM 659 C CA . GLN A 1 90 ? -2.902 6.330 -2.854 1.00 82.19 90 GLN A CA 1
ATOM 660 C C . GLN A 1 90 ? -2.882 7.367 -3.993 1.00 82.19 90 GLN A C 1
ATOM 662 O O . GLN A 1 90 ? -3.587 8.372 -3.941 1.00 82.19 90 GLN A O 1
ATOM 667 N N . GLY A 1 91 ? -2.019 7.154 -4.989 1.00 82.38 91 GLY A N 1
ATOM 668 C CA . GLY A 1 91 ? -1.798 8.098 -6.092 1.00 82.38 91 GLY A CA 1
ATOM 669 C C . GLY A 1 91 ? -0.744 9.181 -5.824 1.00 82.38 91 GLY A C 1
ATOM 670 O O . GLY A 1 91 ? -0.360 9.890 -6.753 1.00 82.38 91 GLY A O 1
ATOM 671 N N . GLN A 1 92 ? -0.213 9.291 -4.602 1.00 84.44 92 GLN A N 1
ATOM 672 C CA . GLN A 1 92 ? 0.907 10.181 -4.307 1.00 84.44 92 GLN A CA 1
ATOM 673 C C . GLN A 1 92 ? 2.236 9.517 -4.688 1.00 84.44 92 GLN A C 1
ATOM 675 O O . GLN A 1 92 ? 2.541 8.394 -4.282 1.00 84.44 92 GLN A O 1
ATOM 680 N N . GLY A 1 93 ? 3.054 10.225 -5.464 1.00 82.56 93 GLY A N 1
ATOM 681 C CA . GLY A 1 93 ? 4.427 9.806 -5.724 1.00 82.56 93 GLY A CA 1
ATOM 682 C C . GLY A 1 93 ? 5.290 9.878 -4.463 1.00 82.56 93 GLY A C 1
ATOM 683 O O . GLY A 1 93 ? 5.050 10.695 -3.577 1.00 82.56 93 GLY A O 1
ATOM 684 N N . ILE A 1 94 ? 6.321 9.043 -4.387 1.00 82.94 94 ILE A N 1
ATOM 685 C CA . ILE A 1 94 ? 7.254 9.048 -3.254 1.00 82.94 94 ILE A CA 1
ATOM 686 C C . ILE A 1 94 ? 8.375 10.060 -3.548 1.00 82.94 94 ILE A C 1
ATOM 688 O O . ILE A 1 94 ? 8.885 10.109 -4.667 1.00 82.94 94 ILE A O 1
ATOM 692 N N . GLY A 1 95 ? 8.762 10.872 -2.556 1.00 81.38 95 GLY A N 1
ATOM 693 C CA . GLY A 1 95 ? 9.908 11.791 -2.638 1.00 81.38 95 GLY A CA 1
ATOM 694 C C . GLY A 1 95 ? 9.607 13.229 -2.195 1.00 81.38 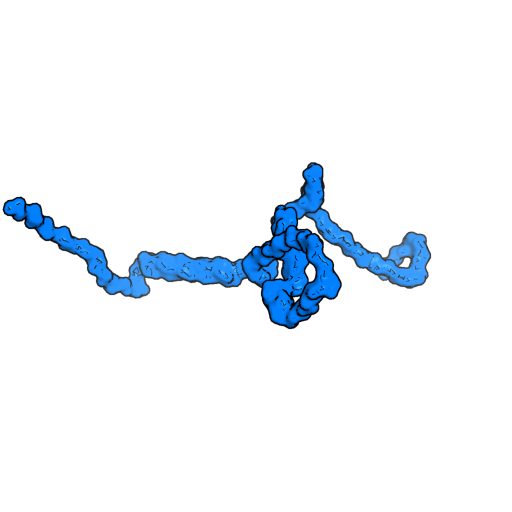95 GLY A C 1
ATOM 695 O O . GLY A 1 95 ? 8.471 13.685 -2.249 1.00 81.38 95 GLY A O 1
ATOM 696 N N . ARG A 1 96 ? 10.647 13.958 -1.757 1.00 79.62 96 ARG A N 1
ATOM 697 C CA . ARG A 1 96 ? 10.522 15.323 -1.201 1.00 79.62 96 ARG A CA 1
ATOM 698 C C . ARG A 1 96 ? 10.395 16.419 -2.262 1.00 79.62 96 ARG A C 1
ATOM 700 O O . ARG A 1 96 ? 9.631 17.356 -2.078 1.00 79.62 96 ARG A O 1
ATOM 707 N N . THR A 1 97 ? 11.180 16.328 -3.336 1.00 80.88 97 THR A N 1
ATOM 708 C CA . THR A 1 97 ? 11.332 17.428 -4.309 1.00 80.88 97 THR A CA 1
ATOM 709 C C . THR A 1 97 ? 10.579 17.168 -5.616 1.00 80.88 97 THR A C 1
ATOM 711 O O . THR A 1 97 ? 10.140 18.112 -6.258 1.00 80.88 97 THR A O 1
ATOM 714 N N . PHE A 1 98 ? 10.387 15.899 -5.993 1.00 78.31 98 PHE A N 1
ATOM 715 C CA . PHE A 1 98 ? 9.683 15.498 -7.216 1.00 78.31 98 PHE A CA 1
ATOM 716 C C . PHE A 1 98 ? 8.925 14.183 -6.983 1.00 78.31 98 PHE A C 1
ATOM 718 O O . PHE A 1 98 ? 9.420 13.120 -7.365 1.00 78.31 98 PHE A O 1
ATOM 725 N N . PRO A 1 99 ? 7.760 14.218 -6.312 1.00 81.19 99 PRO A N 1
ATOM 726 C CA . PRO A 1 99 ? 6.973 13.014 -6.084 1.00 81.19 99 PRO A CA 1
ATOM 727 C C . PRO A 1 99 ? 6.518 12.452 -7.432 1.00 81.19 99 PRO A C 1
ATOM 729 O O . PRO A 1 99 ? 5.754 13.087 -8.159 1.00 81.19 99 PRO A O 1
ATOM 732 N N . ARG A 1 100 ? 6.991 11.252 -7.777 1.00 82.38 100 ARG A N 1
ATOM 733 C CA . ARG A 1 100 ? 6.596 10.558 -9.006 1.00 82.38 100 ARG A CA 1
ATOM 734 C C . ARG A 1 100 ? 5.983 9.209 -8.675 1.00 82.38 100 ARG A C 1
ATOM 736 O O . ARG A 1 100 ? 6.526 8.453 -7.873 1.00 82.38 100 ARG A O 1
ATOM 743 N N . VAL A 1 101 ? 4.851 8.913 -9.303 1.00 82.38 101 VAL A N 1
ATOM 744 C CA . VAL A 1 101 ? 4.263 7.573 -9.282 1.00 82.38 101 VAL A CA 1
ATOM 745 C C . VAL A 1 101 ? 5.050 6.737 -10.287 1.00 82.38 101 VAL A C 1
ATOM 747 O O . VAL A 1 101 ? 4.949 6.947 -11.496 1.00 82.38 101 VAL A O 1
ATOM 750 N N . VAL A 1 102 ? 5.917 5.861 -9.782 1.00 81.75 102 VAL A N 1
ATOM 751 C CA . VAL A 1 102 ? 6.764 4.983 -10.597 1.00 81.75 102 VAL A CA 1
ATOM 752 C C . VAL A 1 102 ? 6.201 3.572 -10.515 1.00 81.75 102 VAL A C 1
ATOM 754 O O . VAL A 1 102 ? 5.989 3.055 -9.420 1.00 81.75 102 VAL A O 1
ATOM 757 N N . GLN A 1 103 ? 5.951 2.958 -11.671 1.00 83.19 103 GLN A N 1
ATOM 758 C CA . GLN A 1 103 ? 5.551 1.555 -11.721 1.00 83.19 103 GLN A CA 1
ATOM 759 C C . GLN A 1 103 ? 6.755 0.666 -11.372 1.00 83.19 103 GLN A C 1
ATOM 761 O O . GLN A 1 103 ? 7.859 0.949 -11.852 1.00 83.19 103 GLN A O 1
ATOM 766 N N . PRO A 1 104 ? 6.575 -0.385 -10.550 1.00 85.12 104 PRO A N 1
ATOM 767 C CA . PRO A 1 104 ? 7.638 -1.337 -10.254 1.00 85.12 104 PRO A CA 1
ATOM 768 C C . PRO A 1 104 ? 8.240 -1.919 -11.536 1.00 85.12 104 PRO A C 1
ATOM 770 O O . PRO A 1 104 ? 7.517 -2.278 -12.463 1.00 85.12 104 PRO A O 1
ATOM 773 N N . LEU A 1 105 ? 9.570 -2.009 -11.590 1.00 87.44 105 LEU A N 1
ATOM 774 C CA . LEU A 1 105 ? 10.260 -2.623 -12.719 1.00 87.44 105 LEU A CA 1
ATOM 775 C C . LEU A 1 105 ? 10.064 -4.142 -12.667 1.00 87.44 105 LEU A C 1
ATOM 777 O O . LEU A 1 105 ? 10.529 -4.796 -11.734 1.00 87.44 105 LEU A O 1
ATOM 781 N N . GLU A 1 106 ? 9.409 -4.704 -13.679 1.00 88.94 106 GLU A N 1
ATOM 782 C CA . GLU A 1 106 ? 9.266 -6.151 -13.804 1.00 88.94 106 GLU A CA 1
ATOM 783 C C . GLU A 1 106 ? 10.586 -6.773 -14.276 1.00 88.94 106 GLU A C 1
ATOM 785 O O . GLU A 1 106 ? 11.096 -6.473 -15.361 1.00 88.94 106 GLU A O 1
ATOM 790 N N . HIS A 1 107 ? 11.160 -7.646 -13.447 1.00 88.75 107 HIS A N 1
ATOM 791 C CA . HIS A 1 107 ? 12.369 -8.371 -13.807 1.00 88.75 107 HIS A CA 1
ATOM 792 C C . HIS A 1 107 ? 12.024 -9.516 -14.761 1.00 88.75 107 HIS A C 1
ATOM 794 O O . HIS A 1 107 ? 11.381 -10.487 -14.367 1.00 88.75 107 HIS A O 1
ATOM 800 N N . ARG A 1 108 ? 12.512 -9.441 -16.002 1.00 83.69 108 ARG A N 1
ATOM 801 C CA . ARG A 1 108 ? 12.446 -10.561 -16.946 1.00 83.69 108 ARG A CA 1
ATOM 802 C C . ARG A 1 108 ? 13.628 -11.500 -16.688 1.00 83.69 108 ARG A C 1
ATOM 804 O O . ARG A 1 108 ? 14.758 -11.118 -17.000 1.00 83.69 108 ARG A O 1
ATOM 811 N N . PRO A 1 109 ? 13.414 -12.698 -16.108 1.00 80.69 109 PRO A N 1
ATOM 812 C CA . PRO A 1 109 ? 14.505 -13.628 -15.865 1.00 80.69 109 PRO A CA 1
ATOM 813 C C . PRO A 1 109 ? 15.135 -14.040 -17.192 1.00 80.69 109 PRO A C 1
ATOM 815 O O . PRO A 1 109 ? 14.451 -14.446 -18.131 1.00 80.69 109 PRO A O 1
ATOM 818 N N . ARG A 1 110 ? 16.461 -13.929 -17.268 1.00 79.19 110 ARG A N 1
ATOM 819 C CA . ARG A 1 110 ? 17.206 -14.351 -18.447 1.00 79.19 110 ARG A CA 1
ATOM 820 C C . ARG A 1 110 ? 17.275 -15.881 -18.476 1.00 79.19 110 ARG A C 1
ATOM 822 O O . ARG A 1 110 ? 17.758 -16.456 -17.498 1.00 79.19 110 ARG A O 1
ATOM 829 N N . PRO A 1 111 ? 16.857 -16.551 -19.564 1.00 80.38 111 PRO A N 1
ATOM 830 C CA . PRO A 1 111 ? 17.070 -17.985 -19.690 1.00 80.38 111 PRO A CA 1
ATOM 831 C C . PRO A 1 111 ? 18.576 -18.281 -19.661 1.00 80.38 111 PRO A C 1
ATOM 833 O O . PRO A 1 111 ? 19.378 -17.603 -20.311 1.00 80.38 111 PRO A O 1
ATOM 836 N N . GLY A 1 112 ? 18.970 -19.262 -18.848 1.00 79.94 112 GLY A N 1
ATOM 837 C CA . GLY A 1 112 ? 20.368 -19.663 -18.703 1.00 79.94 112 GLY A CA 1
ATOM 838 C C . GLY A 1 112 ? 20.945 -20.218 -20.010 1.00 79.94 112 GLY A C 1
ATOM 839 O O . GLY A 1 112 ? 20.221 -20.773 -20.829 1.00 79.94 112 GLY A O 1
ATOM 840 N N . GLY A 1 113 ? 22.258 -20.077 -20.205 1.00 77.56 113 GLY A N 1
ATOM 841 C CA . GLY A 1 113 ? 22.968 -20.666 -21.352 1.00 77.56 113 GLY A CA 1
ATOM 842 C C . GLY A 1 113 ? 23.034 -19.805 -22.619 1.00 77.56 113 GLY A C 1
ATOM 843 O O . GLY A 1 113 ? 23.646 -20.225 -23.596 1.00 77.56 113 GLY A O 1
ATOM 844 N N . LEU A 1 114 ? 22.476 -18.591 -22.613 1.00 75.81 114 LEU A N 1
ATOM 845 C CA . LEU A 1 114 ? 22.565 -17.661 -23.741 1.00 75.81 114 LEU A CA 1
ATOM 846 C C . LEU A 1 114 ? 23.727 -16.662 -23.555 1.00 75.81 114 LEU A C 1
ATOM 848 O O . LEU A 1 114 ? 23.800 -15.949 -22.547 1.00 75.81 114 LEU A O 1
ATOM 852 N N . GLY A 1 115 ? 24.634 -16.571 -24.533 1.00 79.06 115 GLY A N 1
ATOM 853 C CA . GLY A 1 115 ? 25.701 -15.556 -24.557 1.00 79.06 115 GLY A CA 1
ATOM 854 C C . GLY A 1 115 ? 25.127 -14.133 -24.523 1.00 79.06 115 GLY A C 1
ATOM 855 O O . GLY A 1 115 ? 24.002 -13.918 -24.967 1.00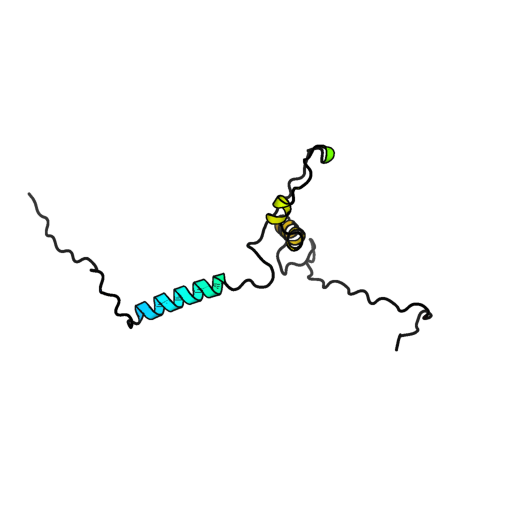 79.06 115 GLY A O 1
ATOM 856 N N . LEU A 1 116 ? 25.828 -13.162 -23.928 1.00 75.88 116 LEU A N 1
ATOM 857 C CA . LEU A 1 116 ? 25.375 -11.759 -23.868 1.00 75.88 116 LEU A CA 1
ATOM 858 C C . LEU A 1 116 ? 25.056 -11.248 -25.289 1.00 75.88 116 LEU A C 1
ATOM 860 O O . LEU A 1 116 ? 25.891 -11.376 -26.177 1.00 75.88 116 LEU A O 1
ATOM 864 N N . GLY A 1 117 ? 23.852 -10.711 -25.507 1.00 73.25 117 GLY A N 1
ATOM 865 C CA . GLY A 1 117 ? 23.401 -10.227 -26.823 1.00 73.25 117 GLY A CA 1
ATOM 866 C C . GLY A 1 117 ? 22.599 -11.224 -27.669 1.00 73.25 117 GLY A C 1
ATOM 867 O O . GLY A 1 117 ? 22.055 -10.829 -28.692 1.00 73.25 117 GLY A O 1
ATOM 868 N N . ALA A 1 118 ? 22.465 -12.483 -27.249 1.00 71.19 118 ALA A N 1
ATOM 869 C CA . ALA A 1 118 ? 21.456 -13.369 -27.817 1.00 71.19 118 ALA A CA 1
ATOM 870 C C . ALA A 1 118 ? 20.086 -13.035 -27.197 1.00 71.19 118 ALA A C 1
ATOM 872 O O . ALA A 1 118 ? 19.957 -12.975 -25.969 1.00 71.19 118 ALA A O 1
ATOM 873 N N . GLU A 1 119 ? 19.089 -12.771 -28.038 1.00 67.62 119 GLU A N 1
ATOM 874 C CA . GLU A 1 119 ? 17.690 -12.658 -27.626 1.00 67.62 119 GLU A CA 1
ATOM 875 C C . GLU A 1 119 ? 17.089 -14.069 -27.594 1.00 67.62 119 GLU A C 1
ATOM 877 O O . GLU A 1 119 ? 17.338 -14.878 -28.489 1.00 67.62 119 GLU A O 1
ATOM 882 N N . GLY A 1 120 ? 16.363 -14.399 -26.524 1.00 63.62 120 GLY A N 1
ATOM 883 C CA . GLY A 1 120 ? 15.556 -15.616 -26.507 1.00 63.62 120 GLY A CA 1
ATOM 884 C C . GLY A 1 120 ? 14.416 -15.419 -27.497 1.00 63.62 120 GLY A C 1
ATOM 885 O O . GLY A 1 120 ? 13.560 -14.575 -27.243 1.00 63.62 120 GLY A O 1
ATOM 886 N N . ALA A 1 121 ? 14.476 -16.115 -28.632 1.00 57.16 121 ALA A N 1
ATOM 887 C CA . ALA A 1 121 ? 13.360 -16.215 -29.567 1.00 57.16 121 ALA A CA 1
ATOM 888 C C . ALA A 1 121 ? 12.158 -16.910 -28.912 1.00 57.16 121 ALA A C 1
ATOM 890 O O . ALA A 1 121 ? 12.392 -17.814 -28.073 1.00 57.16 121 ALA A O 1
#

pLDDT: mean 73.31, std 15.81, range [35.84, 93.88]

Radius of gyration: 30.04 Å; chains: 1; bounding box: 81×57×62 Å

Sequence (121 aa):
AEDTPSTDPAPAGAPADPCSVEAQVVQELLQEARQSQEQPQGGSGPPISLPLQLPDKDVATEPLPTPQDYEAVPVGQFGLAMLWGMGWRQGQGIGRTFPRVVQPLEHRPRPGGLGLGAEGA